Protein AF-A0A4Y2HKJ0-F1 (afdb_monomer_lite)

Foldseek 3Di:
DDDDDDDDDDDDDPPDDPPPPDDDPPPPPDPVVLVVDVVCSVVPWDWDADPVVRDIATDDPPDPDGDDQDDPVRDDDDPDWDADSVRDTDDSDD

Organism: Araneus ventricosus (NCBI:txid182803)

InterPro domains:
  IPR001969 Aspartic peptidase, active site [PS00141] (57-68)
  IPR001995 Peptidase A2A, retrovirus, catalytic [PS50175] (55-69)

pLDDT: mean 73.17, std 19.3, range [39.84, 96.88]

Radius of gyration: 28.32 Å; chains: 1; bounding box: 84×64×35 Å

Structure (mmCIF, N/CA/C/O backbone):
data_AF-A0A4Y2HKJ0-F1
#
_entry.id   AF-A0A4Y2HKJ0-F1
#
loop_
_atom_site.group_PDB
_atom_site.id
_atom_site.type_symbol
_atom_site.label_atom_id
_atom_site.label_alt_id
_atom_site.label_comp_id
_atom_site.label_asym_id
_atom_site.label_entity_id
_atom_site.label_seq_id
_atom_site.pdbx_PDB_ins_code
_atom_site.Cartn_x
_atom_site.Cartn_y
_atom_site.Cartn_z
_atom_site.occupancy
_atom_site.B_iso_or_equiv
_atom_site.auth_seq_id
_atom_site.auth_comp_id
_atom_site.auth_asym_id
_atom_site.auth_atom_id
_atom_site.pdbx_PDB_model_num
ATOM 1 N N . MET A 1 1 ? 68.147 -51.639 -17.035 1.00 39.84 1 MET A N 1
ATOM 2 C CA . MET A 1 1 ? 67.654 -51.224 -18.364 1.00 39.84 1 MET A CA 1
ATOM 3 C C . MET A 1 1 ? 66.860 -49.943 -18.198 1.00 39.84 1 MET A C 1
ATOM 5 O O . MET A 1 1 ? 66.125 -49.833 -17.227 1.00 39.84 1 MET A O 1
ATOM 9 N N . LEU A 1 2 ? 67.117 -48.968 -19.068 1.00 44.66 2 LEU A N 1
ATOM 10 C CA . LEU A 1 2 ? 66.509 -47.641 -19.071 1.00 44.66 2 LEU A CA 1
ATOM 11 C C . LEU A 1 2 ? 65.046 -47.660 -19.543 1.00 44.66 2 LEU A C 1
ATOM 13 O O . LEU A 1 2 ? 64.656 -48.519 -20.327 1.00 44.66 2 LEU A O 1
ATOM 17 N N . SER A 1 3 ? 64.360 -46.571 -19.185 1.00 41.97 3 SER A N 1
ATOM 18 C CA . SER A 1 3 ? 63.271 -45.891 -19.905 1.00 41.97 3 SER A CA 1
ATOM 19 C C . SER A 1 3 ? 61.838 -46.403 -19.750 1.00 41.97 3 SER A C 1
ATOM 21 O O . SER A 1 3 ? 61.526 -47.554 -20.038 1.00 41.97 3 SER A O 1
ATOM 23 N N . GLY A 1 4 ? 60.959 -45.466 -19.375 1.00 43.69 4 GLY A N 1
ATOM 24 C CA . GLY A 1 4 ? 59.522 -45.574 -19.593 1.00 43.69 4 GLY A CA 1
ATOM 25 C C . GLY A 1 4 ? 58.664 -44.645 -18.735 1.00 43.69 4 GLY A C 1
ATOM 26 O O . GLY A 1 4 ? 57.751 -45.133 -18.082 1.00 43.69 4 GLY A O 1
ATOM 27 N N . GLU A 1 5 ? 58.923 -43.332 -18.716 1.00 54.09 5 GLU A N 1
ATOM 28 C CA . GLU A 1 5 ? 57.871 -42.381 -18.325 1.00 54.09 5 GLU A CA 1
ATOM 29 C C . GLU A 1 5 ? 56.908 -42.194 -19.500 1.00 54.09 5 GLU A C 1
ATOM 31 O O . GLU A 1 5 ? 57.357 -41.914 -20.610 1.00 54.09 5 GLU A O 1
ATOM 36 N N . MET A 1 6 ? 55.599 -42.309 -19.256 1.00 53.41 6 MET A N 1
ATOM 37 C CA . MET A 1 6 ? 54.561 -41.817 -20.166 1.00 53.41 6 MET A CA 1
ATOM 38 C C . MET A 1 6 ? 53.404 -41.177 -19.389 1.00 53.41 6 MET A C 1
ATOM 40 O O . MET A 1 6 ? 52.467 -41.826 -18.937 1.00 53.41 6 MET A O 1
ATOM 44 N N . SER A 1 7 ? 53.559 -39.869 -19.200 1.00 42.59 7 SER A N 1
ATOM 45 C CA . SER A 1 7 ? 52.620 -38.788 -19.524 1.00 42.59 7 SER A CA 1
ATOM 46 C C . SER A 1 7 ? 51.144 -39.120 -19.838 1.00 42.59 7 SER A C 1
ATOM 48 O O . SER A 1 7 ? 50.831 -39.779 -20.821 1.00 42.59 7 SER A O 1
ATOM 50 N N . THR A 1 8 ? 50.282 -38.460 -19.052 1.00 45.31 8 THR A N 1
ATOM 51 C CA . THR A 1 8 ? 49.008 -37.774 -19.372 1.00 45.31 8 THR A CA 1
ATOM 52 C C . THR A 1 8 ? 47.848 -38.510 -20.051 1.00 45.31 8 THR A C 1
ATOM 54 O O . THR A 1 8 ? 47.929 -38.976 -21.179 1.00 45.31 8 THR A O 1
ATOM 57 N N . SER A 1 9 ? 46.670 -38.411 -19.418 1.00 50.53 9 SER A N 1
ATOM 58 C CA . SER A 1 9 ? 45.467 -37.807 -20.020 1.00 50.53 9 SER A CA 1
ATOM 59 C C . SER A 1 9 ? 44.416 -37.532 -18.937 1.00 50.53 9 SER A C 1
ATOM 61 O O . SER A 1 9 ? 43.901 -38.452 -18.307 1.00 50.53 9 SER A O 1
ATOM 63 N N . LEU A 1 10 ? 44.091 -36.256 -18.725 1.00 49.09 10 LEU A N 1
ATOM 64 C CA . LEU A 1 10 ? 42.927 -35.822 -17.954 1.00 49.09 10 LEU A CA 1
ATOM 65 C C . LEU A 1 10 ? 41.671 -36.150 -18.774 1.00 49.09 10 LEU A C 1
ATOM 67 O O . LEU A 1 10 ? 41.450 -35.540 -19.817 1.00 49.09 10 LEU A O 1
ATOM 71 N N . GLN A 1 11 ? 40.850 -37.098 -18.324 1.00 45.44 11 GLN A N 1
ATOM 72 C CA . GLN A 1 11 ? 39.514 -37.295 -18.890 1.00 45.44 11 GLN A CA 1
ATOM 73 C C . GLN A 1 11 ? 38.533 -36.394 -18.137 1.00 45.44 11 GLN A C 1
ATOM 75 O O . GLN A 1 11 ? 38.200 -36.608 -16.973 1.00 45.44 11 GLN A O 1
ATOM 80 N N . LEU A 1 12 ? 38.137 -35.324 -18.823 1.00 46.03 12 LEU A N 1
ATOM 81 C CA . LEU A 1 12 ? 37.132 -34.356 -18.414 1.00 46.03 12 LEU A CA 1
ATOM 82 C C . LEU A 1 12 ? 35.742 -34.991 -18.584 1.00 46.03 12 LEU A C 1
ATOM 84 O O . LEU A 1 12 ? 35.172 -34.964 -19.673 1.00 46.03 12 LEU A O 1
ATOM 88 N N . GLU A 1 13 ? 35.173 -35.556 -17.520 1.00 43.47 13 GLU A N 1
ATOM 89 C CA . GLU A 1 13 ? 33.774 -35.995 -17.545 1.00 43.47 13 GLU A CA 1
ATOM 90 C C . GLU A 1 13 ? 32.841 -34.774 -17.526 1.00 43.47 13 GLU A C 1
ATOM 92 O O . GLU A 1 13 ? 32.672 -34.075 -16.522 1.00 43.47 13 GLU A O 1
ATOM 97 N N . SER A 1 14 ? 32.226 -34.490 -18.675 1.00 52.31 14 SER A N 1
ATOM 98 C CA . SER A 1 14 ? 31.232 -33.429 -18.810 1.00 52.31 14 SER A CA 1
ATOM 99 C C . SER A 1 14 ? 29.906 -33.862 -18.175 1.00 52.31 14 SER A C 1
ATOM 101 O O . SER A 1 14 ? 29.053 -34.506 -18.781 1.00 52.31 14 SER A O 1
ATOM 103 N N . LYS A 1 15 ? 29.700 -33.481 -16.911 1.00 50.75 15 LYS A N 1
ATOM 104 C CA . LYS A 1 15 ? 28.418 -33.655 -16.218 1.00 50.75 15 LYS A CA 1
ATOM 105 C C . LYS A 1 15 ? 27.360 -32.759 -16.873 1.00 50.75 15 LYS A C 1
ATOM 107 O O . LYS A 1 15 ? 27.255 -31.571 -16.565 1.00 50.75 15 LYS A O 1
ATOM 112 N N . THR A 1 16 ? 26.573 -33.312 -17.795 1.00 47.00 16 THR A N 1
ATOM 113 C CA . THR A 1 16 ? 25.473 -32.595 -18.455 1.00 47.00 16 THR A CA 1
ATOM 114 C C . THR A 1 16 ? 24.353 -32.329 -17.446 1.00 47.00 16 THR A C 1
ATOM 116 O O . THR A 1 16 ? 23.456 -33.144 -17.235 1.00 47.00 16 THR A O 1
ATOM 119 N N . THR A 1 17 ? 24.393 -31.174 -16.784 1.00 48.97 17 THR A N 1
ATOM 120 C CA . THR A 1 17 ? 23.254 -30.693 -15.998 1.00 48.97 17 THR A CA 1
ATOM 121 C C . THR A 1 17 ? 22.223 -30.116 -16.961 1.00 48.97 17 THR A C 1
ATOM 123 O O . THR A 1 17 ? 22.450 -29.096 -17.610 1.00 48.97 17 THR A O 1
ATOM 126 N N . ARG A 1 18 ? 21.068 -30.783 -17.082 1.00 56.50 18 ARG A N 1
ATOM 127 C CA . ARG A 1 18 ? 19.892 -30.204 -17.739 1.00 56.50 18 ARG A CA 1
ATOM 128 C C . ARG A 1 18 ? 19.541 -28.929 -16.974 1.00 56.50 18 ARG A C 1
ATOM 130 O O . ARG A 1 18 ? 19.008 -29.003 -15.869 1.00 56.50 18 ARG A O 1
ATOM 137 N N . LYS A 1 19 ? 19.867 -27.756 -17.523 1.00 58.75 19 LYS A N 1
ATOM 138 C CA . LYS A 1 19 ? 19.404 -26.485 -16.964 1.00 58.75 19 LYS A CA 1
ATOM 139 C C . LYS A 1 19 ? 17.904 -26.389 -17.212 1.00 58.75 19 LYS A C 1
ATOM 141 O O . LYS A 1 19 ? 17.468 -25.894 -18.244 1.00 58.75 19 LYS A O 1
ATOM 146 N N . SER A 1 20 ? 17.108 -26.872 -16.261 1.00 63.25 20 SER A N 1
ATOM 147 C CA . SER A 1 20 ? 15.721 -26.443 -16.131 1.00 63.25 20 SER A CA 1
ATOM 148 C C . SER A 1 20 ? 15.742 -24.920 -16.013 1.00 63.25 20 SER A C 1
ATOM 150 O O . SER A 1 20 ? 16.275 -24.389 -15.035 1.00 63.25 20 SER A O 1
ATOM 152 N N . GLY A 1 21 ? 15.236 -24.229 -17.032 1.00 62.22 21 GLY A N 1
ATOM 153 C CA . GLY A 1 21 ? 15.124 -22.776 -17.075 1.00 62.22 21 GLY A CA 1
ATOM 154 C C . GLY A 1 21 ? 14.099 -22.278 -16.064 1.00 62.22 21 GLY A C 1
ATOM 155 O O . GLY A 1 21 ? 13.021 -21.835 -16.436 1.00 62.22 21 GLY A O 1
ATOM 156 N N . LYS A 1 22 ? 14.416 -22.359 -14.772 1.00 66.62 22 LYS A N 1
ATOM 157 C CA . LYS A 1 22 ? 13.781 -21.490 -13.787 1.00 66.62 22 LYS A CA 1
ATOM 158 C C . LYS A 1 22 ? 14.407 -20.111 -13.970 1.00 66.62 22 LYS A C 1
ATOM 160 O O . LYS A 1 22 ? 15.637 -20.003 -13.995 1.00 66.62 22 LYS A O 1
ATOM 165 N N . LEU A 1 23 ? 13.575 -19.080 -14.144 1.00 60.06 23 LEU A N 1
ATOM 166 C CA . LEU A 1 23 ? 14.040 -17.694 -14.114 1.00 60.06 23 LEU A CA 1
ATOM 167 C C . LEU A 1 23 ? 14.887 -17.509 -12.852 1.00 60.06 23 LEU A C 1
ATOM 169 O O . LEU A 1 23 ? 14.503 -17.966 -11.772 1.00 60.06 23 LEU A O 1
ATOM 173 N N . LYS A 1 24 ? 16.058 -16.876 -13.002 1.00 59.16 24 LYS A N 1
ATOM 174 C CA . LYS A 1 24 ? 16.864 -16.468 -11.850 1.00 59.16 24 LYS A CA 1
ATOM 175 C C . LYS A 1 24 ? 15.945 -15.694 -10.913 1.00 59.16 24 LYS A C 1
ATOM 177 O O . LYS A 1 24 ? 15.236 -14.805 -11.377 1.00 59.16 24 LYS A O 1
ATOM 182 N N . SER A 1 25 ? 15.948 -16.077 -9.637 1.00 57.25 25 SER A N 1
ATOM 183 C CA . SER A 1 25 ? 15.214 -15.375 -8.589 1.00 57.25 25 SER A CA 1
ATOM 184 C C . SER A 1 25 ? 15.503 -13.885 -8.723 1.00 57.25 25 SER A C 1
ATOM 186 O O . SER A 1 25 ? 16.633 -13.450 -8.497 1.00 57.25 25 SER A O 1
ATOM 188 N N . ALA A 1 26 ? 14.508 -13.118 -9.165 1.00 56.81 26 ALA A N 1
ATOM 189 C CA . ALA A 1 26 ? 14.593 -11.672 -9.246 1.00 56.81 26 ALA A CA 1
ATOM 190 C C . ALA A 1 26 ? 14.392 -11.102 -7.838 1.00 56.81 26 ALA A C 1
ATOM 192 O O . ALA A 1 26 ? 13.478 -10.330 -7.582 1.00 56.81 26 ALA A O 1
ATOM 193 N N . VAL A 1 27 ? 15.260 -11.499 -6.907 1.00 53.41 27 VAL A N 1
ATOM 194 C CA . VAL A 1 27 ? 15.484 -10.748 -5.677 1.00 53.41 27 VAL A CA 1
ATOM 195 C C . VAL A 1 27 ? 16.539 -9.703 -6.013 1.00 53.41 27 VAL A C 1
ATOM 197 O O . VAL A 1 27 ? 17.731 -9.827 -5.755 1.00 53.41 27 VAL A O 1
ATOM 200 N N . SER A 1 28 ? 16.068 -8.667 -6.693 1.00 49.12 28 SER A N 1
ATOM 201 C CA . SER A 1 28 ? 16.565 -7.310 -6.516 1.00 49.12 28 SER A CA 1
ATOM 202 C C . SER A 1 28 ? 15.352 -6.526 -6.053 1.00 49.12 28 SER A C 1
ATOM 204 O O . SER A 1 28 ? 14.651 -5.868 -6.815 1.00 49.12 28 SER A O 1
ATOM 206 N N . SER A 1 29 ? 15.033 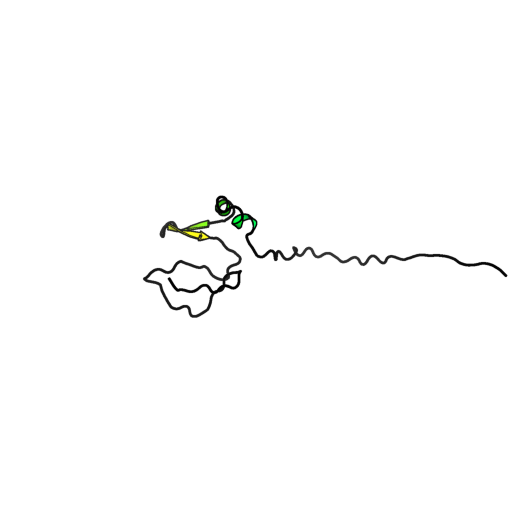-6.759 -4.786 1.00 57.12 29 SER A N 1
ATOM 207 C CA . SER A 1 29 ? 14.005 -6.094 -4.009 1.00 57.12 29 SER A CA 1
ATOM 208 C C . SER A 1 29 ? 14.357 -4.617 -3.869 1.00 57.12 29 SER A C 1
ATOM 210 O O . SER A 1 29 ? 14.966 -4.220 -2.884 1.00 57.12 29 SER A O 1
ATOM 212 N N . ALA A 1 30 ? 14.052 -3.825 -4.891 1.00 48.19 30 ALA A N 1
ATOM 213 C CA . ALA A 1 30 ? 13.619 -2.440 -4.780 1.00 48.19 30 ALA A CA 1
ATOM 214 C C . ALA A 1 30 ? 13.533 -1.815 -6.173 1.00 48.19 30 ALA A C 1
ATOM 216 O O . ALA A 1 30 ? 14.310 -2.077 -7.087 1.00 48.19 30 ALA A O 1
ATOM 217 N N . THR A 1 31 ? 12.545 -0.947 -6.293 1.00 54.25 31 THR A N 1
ATOM 218 C CA . THR A 1 31 ? 12.160 -0.106 -7.419 1.00 54.25 31 THR A CA 1
ATOM 219 C C . THR A 1 31 ? 13.226 0.936 -7.804 1.00 54.25 31 THR A C 1
ATOM 221 O O . THR A 1 31 ? 12.899 2.118 -7.939 1.00 54.25 31 THR A O 1
ATOM 224 N N . ASN A 1 32 ? 14.497 0.557 -7.943 1.00 52.12 32 ASN A N 1
ATOM 225 C CA . ASN A 1 32 ? 15.598 1.520 -8.064 1.00 52.12 32 ASN A CA 1
ATOM 226 C C . ASN A 1 32 ? 15.478 2.370 -9.336 1.00 52.12 32 ASN A C 1
ATOM 228 O O . ASN A 1 32 ? 15.616 3.587 -9.271 1.00 52.12 32 ASN A O 1
ATOM 232 N N . SER A 1 33 ? 15.058 1.787 -10.463 1.00 53.12 33 SER A N 1
ATOM 233 C CA . SER A 1 33 ? 14.938 2.536 -11.725 1.00 53.12 33 SER A CA 1
ATOM 234 C C . SER A 1 33 ? 13.902 3.665 -11.674 1.00 53.12 33 SER A C 1
ATOM 236 O O . SER A 1 33 ? 14.044 4.671 -12.360 1.00 53.12 33 SER A O 1
ATOM 238 N N . ALA A 1 34 ? 12.853 3.523 -10.858 1.00 52.59 34 ALA A N 1
ATOM 239 C CA . ALA A 1 34 ? 11.816 4.541 -10.728 1.00 52.59 34 ALA A CA 1
ATOM 240 C C . ALA A 1 34 ? 12.105 5.518 -9.576 1.00 52.59 34 ALA A C 1
ATOM 242 O O . ALA A 1 34 ? 11.670 6.664 -9.630 1.00 52.59 34 ALA A O 1
ATOM 243 N N . ALA A 1 35 ? 12.807 5.089 -8.525 1.00 54.59 35 ALA A N 1
ATOM 244 C CA . ALA A 1 35 ? 13.135 5.945 -7.385 1.00 54.59 35 ALA A CA 1
ATOM 245 C C . ALA A 1 35 ? 14.224 6.984 -7.714 1.00 54.59 35 ALA A C 1
ATOM 247 O O . ALA A 1 35 ? 14.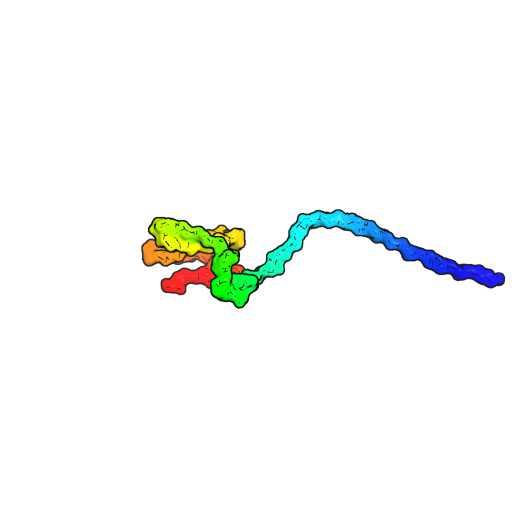175 8.094 -7.190 1.00 54.59 35 ALA A O 1
ATOM 248 N N . GLU A 1 36 ? 15.155 6.659 -8.617 1.00 58.78 36 GLU A N 1
ATOM 249 C CA . GLU A 1 36 ? 16.295 7.528 -8.953 1.00 58.78 36 GLU A CA 1
ATOM 250 C C . GLU A 1 36 ? 15.932 8.726 -9.849 1.00 58.78 36 GLU A C 1
ATOM 252 O O . GLU A 1 36 ? 16.639 9.732 -9.854 1.00 58.78 36 GLU A O 1
ATOM 257 N N . ASN A 1 37 ? 14.793 8.688 -10.552 1.00 60.78 37 ASN A N 1
ATOM 258 C CA . ASN A 1 37 ? 14.288 9.827 -11.322 1.00 60.78 37 ASN A CA 1
ATOM 259 C C . ASN A 1 37 ? 12.848 10.170 -10.912 1.00 60.78 37 ASN A C 1
ATOM 261 O O . ASN A 1 37 ? 11.874 9.791 -11.564 1.00 60.78 37 ASN A O 1
ATOM 265 N N . VAL A 1 38 ? 12.705 10.904 -9.801 1.00 59.56 38 VAL A N 1
ATOM 266 C CA . VAL A 1 38 ? 11.412 11.243 -9.166 1.00 59.56 38 VAL A CA 1
ATOM 267 C C . VAL A 1 38 ? 10.397 11.849 -10.151 1.00 59.56 38 VAL A C 1
ATOM 269 O O . VAL A 1 38 ? 9.196 11.598 -10.033 1.00 59.56 38 VAL A O 1
ATOM 272 N N . LYS A 1 39 ? 10.862 12.611 -11.153 1.00 63.91 39 LYS A N 1
ATOM 273 C CA . LYS A 1 39 ? 9.996 13.228 -12.174 1.00 63.91 39 LYS A CA 1
ATOM 27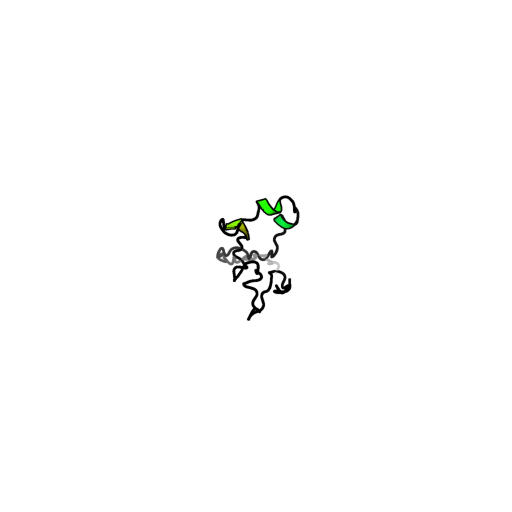4 C C . LYS A 1 39 ? 9.432 12.220 -13.178 1.00 63.91 39 LYS A C 1
ATOM 276 O O . LYS A 1 39 ? 8.320 12.420 -13.663 1.00 63.91 39 LYS A O 1
ATOM 281 N N . GLU A 1 40 ? 10.150 11.138 -13.465 1.00 67.19 40 GLU A N 1
ATOM 282 C CA . GLU A 1 40 ? 9.765 10.147 -14.474 1.00 67.19 40 GLU A CA 1
ATOM 283 C C . GLU A 1 40 ? 9.232 8.835 -13.883 1.00 67.19 40 GLU A C 1
ATOM 285 O O . GLU A 1 40 ? 8.536 8.088 -14.566 1.00 67.19 40 GLU A O 1
ATOM 290 N N . CYS A 1 41 ? 9.431 8.617 -12.581 1.00 64.62 41 CYS A N 1
ATOM 291 C CA . CYS A 1 41 ? 8.930 7.492 -11.788 1.00 64.62 41 CYS A CA 1
ATOM 292 C C . CYS A 1 41 ? 7.478 7.087 -12.103 1.00 64.62 41 CYS A C 1
ATOM 294 O O . CYS A 1 41 ? 7.138 5.905 -12.157 1.00 64.62 41 CYS A O 1
ATOM 296 N N . ARG A 1 42 ? 6.606 8.079 -12.336 1.00 69.44 42 ARG A N 1
ATOM 297 C CA . ARG A 1 42 ? 5.185 7.860 -12.643 1.00 69.44 42 ARG A CA 1
ATOM 298 C C . ARG A 1 42 ? 4.942 7.221 -14.011 1.00 69.44 42 ARG A C 1
ATOM 300 O O . ARG A 1 42 ? 3.913 6.578 -14.163 1.00 69.44 42 ARG A O 1
ATOM 307 N N . LYS A 1 43 ? 5.849 7.378 -14.982 1.00 79.12 43 LYS A N 1
ATOM 308 C CA . LYS A 1 43 ? 5.725 6.769 -16.319 1.00 79.12 43 LYS A CA 1
ATOM 309 C C . LYS A 1 43 ? 5.941 5.257 -16.290 1.00 79.12 43 LYS A C 1
ATOM 311 O O . LYS A 1 43 ? 5.428 4.555 -17.150 1.00 79.12 43 LYS A O 1
ATOM 316 N N . PHE A 1 44 ? 6.666 4.763 -15.289 1.00 84.69 44 PHE A N 1
ATOM 317 C CA . PHE A 1 44 ? 6.989 3.342 -15.138 1.00 84.69 44 PHE A CA 1
ATOM 318 C C . PHE A 1 44 ? 6.036 2.600 -14.197 1.00 84.69 44 PHE A C 1
ATOM 320 O O . PHE A 1 44 ? 6.249 1.428 -13.904 1.00 84.69 44 PHE A O 1
ATOM 327 N N . ARG A 1 45 ? 5.004 3.278 -13.682 1.00 87.94 45 ARG A N 1
ATOM 328 C CA . ARG A 1 45 ? 4.047 2.709 -12.732 1.00 87.94 45 ARG A CA 1
ATOM 329 C C . ARG A 1 45 ? 2.657 2.695 -13.338 1.00 87.94 45 ARG A C 1
ATOM 331 O O . ARG A 1 45 ? 2.184 3.703 -13.858 1.00 87.94 45 ARG A O 1
ATOM 338 N N . LEU A 1 46 ? 1.993 1.552 -13.226 1.00 93.00 46 LEU A N 1
ATOM 339 C CA . LEU A 1 46 ? 0.614 1.402 -13.654 1.00 93.00 46 LEU A CA 1
ATOM 340 C C . LEU A 1 46 ? -0.327 1.860 -12.538 1.00 93.00 46 LEU A C 1
ATOM 342 O O . LEU A 1 46 ? -0.244 1.380 -11.408 1.00 93.00 46 LEU A O 1
ATOM 346 N N . PHE A 1 47 ? -1.241 2.767 -12.872 1.00 94.00 47 PHE A N 1
ATOM 347 C CA . PHE A 1 47 ? -2.282 3.231 -11.961 1.00 94.00 47 PHE A CA 1
ATOM 348 C C . PHE A 1 47 ? -3.663 2.948 -12.535 1.00 94.00 47 PHE A C 1
ATOM 350 O O . PHE A 1 47 ? -3.908 3.175 -13.720 1.00 94.00 47 PHE A O 1
ATOM 357 N N . VAL A 1 48 ? -4.588 2.548 -11.668 1.00 95.69 48 VAL A N 1
ATOM 358 C CA . VAL A 1 48 ? -6.019 2.479 -11.977 1.00 95.69 48 VAL A CA 1
ATOM 359 C C . VAL A 1 48 ? -6.729 3.597 -11.225 1.00 95.69 48 VAL A C 1
ATOM 361 O O . VAL A 1 48 ? -6.480 3.825 -10.042 1.00 95.69 48 VAL A O 1
ATOM 364 N N . ARG A 1 49 ? -7.606 4.328 -11.919 1.00 96.62 49 ARG A N 1
ATOM 365 C CA . ARG A 1 49 ? -8.430 5.387 -11.329 1.00 96.62 49 ARG A CA 1
ATOM 366 C C . ARG A 1 49 ? -9.859 4.889 -11.178 1.00 96.62 49 ARG A C 1
ATOM 368 O O . ARG A 1 49 ? -10.500 4.587 -12.182 1.00 96.62 49 ARG A O 1
ATOM 375 N N . ASP A 1 50 ? -10.375 4.877 -9.953 1.00 95.88 50 ASP A N 1
ATOM 376 C CA . ASP A 1 50 ? -11.817 4.757 -9.749 1.00 95.88 50 ASP A CA 1
ATOM 377 C C . ASP A 1 50 ? -12.471 6.093 -10.118 1.00 95.88 50 ASP A C 1
ATOM 379 O O . ASP A 1 50 ? -12.168 7.140 -9.544 1.00 95.88 50 ASP A O 1
ATOM 383 N N . ARG A 1 51 ? -13.371 6.073 -11.102 1.00 96.69 51 ARG A N 1
ATOM 384 C CA . ARG A 1 51 ? -14.031 7.282 -11.601 1.00 96.69 51 ARG A CA 1
ATOM 385 C C . ARG A 1 51 ? -15.011 7.875 -10.590 1.00 96.69 51 ARG A C 1
ATOM 387 O O . ARG A 1 51 ? -15.192 9.088 -10.603 1.00 96.69 51 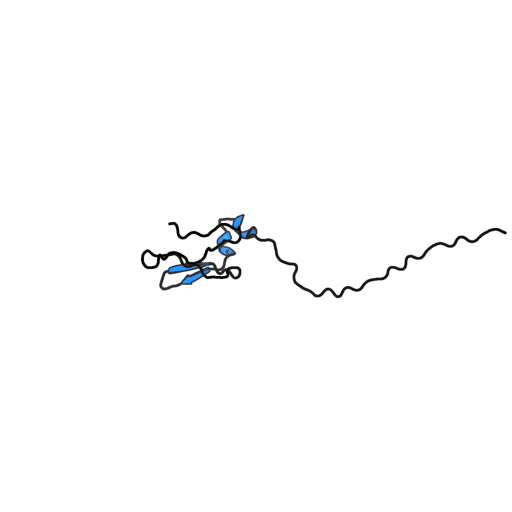ARG A O 1
ATOM 394 N N . ARG A 1 52 ? -15.624 7.054 -9.729 1.0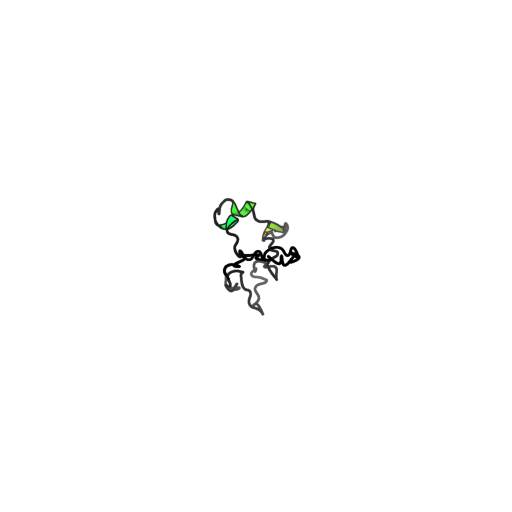0 96.88 52 ARG A N 1
ATOM 395 C CA . ARG A 1 52 ? -16.633 7.523 -8.768 1.00 96.88 52 ARG A CA 1
ATOM 396 C C . ARG A 1 52 ? -15.992 8.249 -7.589 1.00 96.88 52 ARG A C 1
ATOM 398 O O . ARG A 1 52 ? -16.405 9.356 -7.272 1.00 96.88 52 ARG A O 1
ATOM 405 N N . SER A 1 53 ? -14.984 7.644 -6.959 1.00 92.94 53 SER A N 1
ATOM 406 C CA . SER A 1 53 ? -14.264 8.262 -5.833 1.00 92.94 53 SER A CA 1
ATOM 407 C C . SER A 1 53 ? -13.131 9.196 -6.262 1.00 92.94 53 SER A C 1
ATOM 409 O O . SER A 1 53 ? -12.598 9.935 -5.440 1.00 92.94 53 SER A O 1
ATOM 411 N N . ASN A 1 54 ? -12.736 9.152 -7.538 1.00 94.38 54 ASN A N 1
ATOM 412 C CA . ASN A 1 54 ? -11.560 9.834 -8.075 1.00 94.38 54 ASN A CA 1
ATOM 413 C C . ASN A 1 54 ? -10.219 9.381 -7.453 1.00 94.38 54 ASN A C 1
ATOM 415 O O . ASN A 1 54 ? -9.181 10.006 -7.688 1.00 94.38 54 ASN A O 1
ATOM 419 N N . LEU A 1 55 ? -10.217 8.290 -6.681 1.00 94.56 55 LEU A N 1
ATOM 420 C CA . LEU A 1 55 ? -9.005 7.716 -6.110 1.00 94.56 55 LEU A CA 1
ATOM 421 C C . LEU A 1 55 ? -8.159 7.048 -7.197 1.00 94.56 55 LEU A C 1
ATOM 423 O O . LEU A 1 55 ? -8.673 6.493 -8.171 1.00 94.56 55 LEU A O 1
ATOM 427 N N . ARG A 1 56 ? -6.837 7.114 -7.022 1.00 94.94 56 ARG A N 1
ATOM 428 C CA . ARG A 1 56 ? -5.859 6.443 -7.881 1.00 94.94 56 ARG A CA 1
ATOM 429 C C . ARG A 1 56 ? -5.111 5.402 -7.071 1.00 94.94 56 ARG A C 1
ATOM 431 O O . ARG A 1 56 ? -4.491 5.744 -6.068 1.00 94.94 56 ARG A O 1
ATOM 438 N N . PHE A 1 57 ? -5.138 4.171 -7.554 1.00 95.19 57 PHE A N 1
ATOM 439 C CA . PHE A 1 57 ? -4.501 3.021 -6.934 1.00 95.19 57 PHE A CA 1
ATOM 440 C C . PHE A 1 57 ? -3.306 2.594 -7.778 1.00 95.19 57 PHE A C 1
ATOM 442 O O . PHE A 1 57 ? -3.390 2.572 -9.007 1.00 95.19 57 PHE A O 1
ATOM 449 N N . LEU A 1 58 ? -2.189 2.293 -7.120 1.00 95.00 58 LEU A N 1
ATOM 450 C CA . LEU A 1 58 ? -1.040 1.658 -7.757 1.00 95.00 58 LEU A CA 1
ATOM 451 C C . LEU A 1 58 ? -1.367 0.176 -7.961 1.00 95.00 58 LEU A C 1
ATOM 453 O O . LEU A 1 58 ? -1.840 -0.470 -7.030 1.00 95.00 58 LEU A O 1
ATOM 457 N N . VAL A 1 59 ? -1.122 -0.355 -9.157 1.00 94.88 59 VAL A N 1
ATOM 458 C CA . VAL A 1 59 ? -1.219 -1.801 -9.388 1.00 94.88 59 VAL A CA 1
ATOM 459 C C . VAL A 1 59 ? 0.064 -2.448 -8.878 1.00 94.88 59 VAL A C 1
ATOM 461 O O . VAL A 1 59 ? 1.137 -2.187 -9.419 1.00 94.88 59 VAL A O 1
ATOM 464 N N . ASP A 1 60 ? -0.058 -3.270 -7.838 1.00 93.00 60 ASP A N 1
ATOM 465 C CA . ASP A 1 60 ? 1.053 -3.973 -7.200 1.00 93.00 60 ASP A CA 1
ATOM 466 C C . ASP A 1 60 ? 0.707 -5.458 -7.052 1.00 93.00 60 ASP A C 1
ATOM 468 O O . ASP A 1 60 ? -0.150 -5.830 -6.255 1.00 93.00 60 ASP A O 1
ATOM 472 N N . SER A 1 61 ? 1.348 -6.311 -7.854 1.00 93.44 61 SER A N 1
ATOM 473 C CA . SER A 1 61 ? 1.156 -7.764 -7.788 1.00 93.44 61 SER A CA 1
ATOM 474 C C . SER A 1 61 ? 1.941 -8.424 -6.651 1.00 93.44 61 SER A C 1
ATOM 476 O O . SER A 1 61 ? 1.812 -9.628 -6.463 1.00 93.44 61 SER A O 1
ATOM 478 N N . GLY A 1 62 ? 2.803 -7.675 -5.954 1.00 93.19 62 GLY A N 1
ATOM 479 C CA . GLY A 1 62 ? 3.566 -8.159 -4.804 1.00 93.19 62 GLY A CA 1
ATOM 480 C C . GLY A 1 62 ? 2.841 -7.992 -3.469 1.00 93.19 62 GLY A C 1
ATOM 481 O O . GLY A 1 62 ? 3.375 -8.419 -2.451 1.00 93.19 62 GLY A O 1
ATOM 482 N N . ALA A 1 63 ? 1.661 -7.368 -3.457 1.00 94.06 63 ALA A N 1
ATOM 483 C CA . ALA A 1 63 ? 0.872 -7.161 -2.250 1.00 94.06 63 ALA A CA 1
ATOM 484 C C . ALA A 1 63 ? -0.141 -8.298 -2.036 1.00 94.06 63 ALA A C 1
ATOM 486 O O . ALA A 1 63 ? -0.896 -8.640 -2.947 1.00 94.06 63 ALA A O 1
ATOM 487 N N . ASP A 1 64 ? -0.215 -8.819 -0.809 1.00 94.50 64 ASP A N 1
ATOM 488 C CA . ASP A 1 64 ? -1.211 -9.832 -0.422 1.00 94.50 64 ASP A CA 1
ATOM 489 C C . ASP A 1 64 ? -2.635 -9.256 -0.339 1.00 94.50 64 ASP A C 1
ATOM 491 O O . ASP A 1 64 ? -3.625 -9.964 -0.530 1.00 94.50 64 ASP A O 1
ATOM 495 N N . VAL A 1 65 ? -2.752 -7.957 -0.048 1.00 92.75 65 VAL A N 1
ATOM 496 C CA . VAL A 1 65 ? -4.025 -7.252 0.144 1.00 92.75 65 VAL A CA 1
ATOM 497 C C . VAL A 1 65 ? -4.033 -5.905 -0.574 1.00 92.75 65 VAL A C 1
ATOM 499 O O . VAL A 1 65 ? -3.007 -5.246 -0.731 1.00 92.75 65 VAL A O 1
ATOM 502 N N . SER A 1 66 ? -5.222 -5.456 -0.982 1.00 92.69 66 SER A N 1
ATOM 503 C CA . SER A 1 66 ? -5.417 -4.101 -1.509 1.00 92.69 66 SER A CA 1
ATOM 504 C C . SER A 1 66 ? -5.569 -3.091 -0.371 1.00 92.69 66 SER A C 1
ATOM 506 O O . SER A 1 66 ? -6.391 -3.285 0.521 1.00 92.69 66 SER A O 1
ATOM 508 N N . ILE A 1 67 ? -4.832 -1.980 -0.435 1.00 90.81 67 ILE A N 1
ATOM 509 C CA . ILE A 1 67 ? -4.919 -0.892 0.548 1.00 90.81 67 ILE A CA 1
ATOM 510 C C . ILE A 1 67 ? -5.774 0.246 -0.006 1.00 90.81 67 ILE A C 1
ATOM 512 O O . ILE A 1 67 ? -5.504 0.786 -1.081 1.00 90.81 67 ILE A O 1
ATOM 516 N N . ILE A 1 68 ? -6.797 0.636 0.753 1.00 90.75 68 ILE A N 1
ATOM 517 C CA . ILE A 1 68 ? -7.682 1.757 0.433 1.00 90.75 68 ILE A CA 1
ATOM 518 C C . ILE A 1 68 ? -7.503 2.821 1.521 1.00 90.75 68 ILE A C 1
ATOM 520 O O . ILE A 1 68 ? -7.565 2.475 2.699 1.00 90.75 68 ILE A O 1
ATOM 524 N N . PRO A 1 69 ? -7.293 4.104 1.169 1.00 89.31 69 PRO A N 1
ATOM 525 C CA . PRO A 1 69 ? -7.186 5.165 2.163 1.00 89.31 69 PRO A CA 1
ATOM 526 C C . PRO A 1 69 ? -8.401 5.199 3.094 1.00 89.31 69 PRO A C 1
ATOM 528 O O . PRO A 1 69 ? -9.544 5.236 2.628 1.00 89.31 69 PRO A O 1
ATOM 531 N N . ALA A 1 70 ? -8.150 5.217 4.403 1.00 87.94 70 ALA A N 1
ATOM 532 C CA . ALA A 1 70 ? -9.208 5.330 5.393 1.00 87.94 70 ALA A CA 1
ATOM 533 C C . ALA A 1 70 ? -9.946 6.671 5.252 1.00 87.94 70 ALA A C 1
ATOM 535 O O . ALA A 1 70 ? -9.342 7.725 5.041 1.00 87.94 70 ALA A O 1
ATOM 536 N N . THR A 1 71 ? -11.266 6.627 5.401 1.00 86.62 71 THR A N 1
ATOM 537 C CA . THR A 1 71 ? -12.110 7.813 5.574 1.00 86.62 71 THR A CA 1
ATOM 538 C C . THR A 1 71 ? -12.564 7.885 7.027 1.00 86.62 71 THR A C 1
ATOM 540 O O . THR A 1 71 ? -12.574 6.873 7.728 1.00 86.62 71 THR A O 1
ATOM 543 N N . S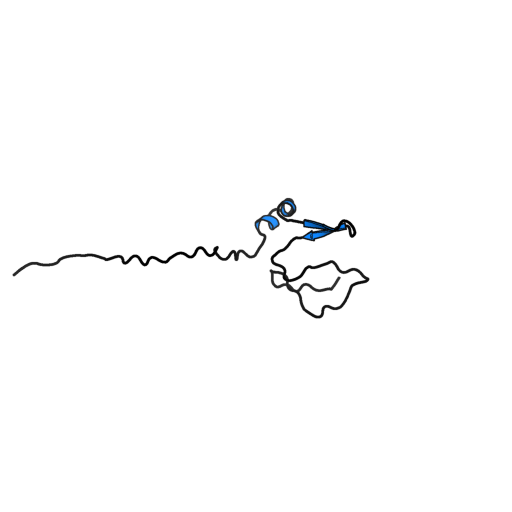ER A 1 72 ? -13.016 9.055 7.481 1.00 86.06 72 SER A N 1
ATOM 544 C CA . SER A 1 72 ? -13.559 9.225 8.838 1.00 86.06 72 SER A CA 1
ATOM 545 C C . SER A 1 72 ? -14.706 8.255 9.156 1.00 86.06 72 SER A C 1
ATOM 547 O O . SER A 1 72 ? -14.913 7.917 10.313 1.00 86.06 72 SER A O 1
ATOM 549 N N . GLN A 1 73 ? -15.433 7.788 8.135 1.00 84.88 73 GLN A N 1
ATOM 550 C CA . GLN A 1 73 ? -16.548 6.846 8.280 1.00 84.88 73 GLN A CA 1
ATOM 551 C C . GLN A 1 73 ? -16.098 5.386 8.434 1.00 84.88 73 GLN A C 1
ATOM 553 O O . GLN A 1 73 ? -16.821 4.586 9.018 1.00 84.88 73 GLN A O 1
ATOM 558 N N . ASN A 1 74 ? -14.915 5.036 7.920 1.00 83.88 74 ASN A N 1
ATOM 559 C CA . ASN A 1 74 ? -14.457 3.649 7.805 1.00 83.88 74 ASN A CA 1
ATOM 560 C C . ASN A 1 74 ? -13.184 3.365 8.613 1.00 83.88 74 ASN A C 1
ATOM 562 O O . ASN A 1 74 ? -12.600 2.293 8.467 1.00 83.88 74 ASN A O 1
ATOM 566 N N . LYS A 1 75 ? -12.748 4.304 9.462 1.00 84.25 75 LYS A N 1
ATOM 567 C CA . LYS A 1 75 ? -11.604 4.105 10.354 1.00 84.25 75 LYS A CA 1
ATOM 568 C C . LYS A 1 75 ? -11.986 3.068 11.413 1.00 84.25 75 LYS A C 1
ATOM 570 O O . LYS A 1 75 ? -12.810 3.329 12.286 1.00 84.25 75 LYS A O 1
ATOM 575 N N . LYS A 1 76 ? -11.411 1.875 11.304 1.00 82.31 76 LYS A N 1
ATOM 576 C CA . LYS A 1 76 ? -11.551 0.776 12.263 1.00 82.31 76 LYS A CA 1
ATOM 577 C C . LYS A 1 76 ? -10.161 0.356 12.704 1.00 82.31 76 LYS A C 1
ATOM 579 O O . LYS A 1 76 ? -9.215 0.504 11.942 1.00 82.31 76 LYS A O 1
ATOM 584 N N . LYS A 1 77 ? -10.049 -0.163 13.924 1.00 83.19 77 LYS A N 1
ATOM 585 C CA . LYS A 1 77 ? -8.798 -0.758 14.389 1.00 83.19 77 LYS A CA 1
ATOM 586 C C . LYS A 1 77 ? -8.541 -2.039 13.592 1.00 83.19 77 LYS A C 1
ATOM 588 O O . LYS A 1 77 ? -9.426 -2.893 13.549 1.00 83.19 77 LYS A O 1
ATOM 593 N N . ALA A 1 78 ? -7.368 -2.158 12.978 1.00 83.00 78 ALA A N 1
ATOM 594 C CA . ALA A 1 78 ? -6.972 -3.381 12.296 1.00 83.00 78 ALA A CA 1
ATOM 595 C C . ALA A 1 78 ? -6.833 -4.557 13.283 1.00 83.00 78 ALA A C 1
ATOM 597 O O . ALA A 1 78 ? -6.331 -4.402 14.399 1.00 83.00 78 ALA A O 1
ATOM 598 N N . GLU A 1 79 ? -7.282 -5.740 12.860 1.00 89.06 79 GLU A N 1
ATOM 599 C CA . GLU A 1 79 ? -7.141 -7.001 13.609 1.00 89.06 79 GLU A CA 1
ATOM 600 C C . GLU A 1 79 ? -5.794 -7.694 13.340 1.00 89.06 79 GLU A C 1
ATOM 602 O O . GLU A 1 79 ? -5.446 -8.675 13.992 1.00 89.06 79 GLU A O 1
ATOM 607 N N . TYR A 1 80 ? -5.028 -7.178 12.380 1.00 89.75 80 TYR A N 1
ATOM 608 C CA . TYR A 1 80 ? -3.750 -7.710 11.925 1.00 89.75 80 TYR A CA 1
ATOM 609 C C . TYR A 1 80 ? -2.789 -6.568 11.585 1.00 89.75 80 TYR A C 1
ATOM 611 O O . TYR A 1 80 ? -3.213 -5.459 11.261 1.00 89.75 80 TYR A O 1
ATOM 619 N N . LEU A 1 81 ? -1.489 -6.856 11.651 1.00 91.94 81 LEU A N 1
ATOM 620 C CA . LEU A 1 81 ? -0.433 -5.922 11.269 1.00 91.94 81 LEU A CA 1
ATOM 621 C C . LEU A 1 81 ? -0.114 -6.076 9.784 1.00 91.94 81 LEU A C 1
ATOM 623 O O . LEU A 1 81 ? -0.098 -7.186 9.250 1.00 91.94 81 LEU A O 1
ATOM 627 N N . LEU A 1 82 ? 0.159 -4.956 9.125 1.00 92.06 82 LEU A N 1
ATOM 628 C CA . LEU A 1 82 ? 0.586 -4.919 7.733 1.00 92.06 82 LEU A CA 1
ATOM 629 C C . LEU A 1 82 ? 2.025 -4.423 7.665 1.00 92.06 82 LEU A C 1
ATOM 631 O O . LEU A 1 82 ? 2.395 -3.487 8.369 1.00 92.06 82 LEU A O 1
ATOM 635 N N . TYR A 1 83 ? 2.820 -5.024 6.786 1.00 93.56 83 TYR A N 1
ATOM 636 C CA . TYR A 1 83 ? 4.218 -4.657 6.594 1.00 93.56 83 TYR A CA 1
ATOM 637 C C . TYR A 1 83 ? 4.474 -4.305 5.135 1.00 93.56 83 TYR A C 1
ATOM 639 O O . TYR A 1 83 ? 4.039 -5.002 4.219 1.00 93.56 83 TYR A O 1
ATOM 647 N N . ALA A 1 84 ? 5.201 -3.216 4.918 1.00 91.50 84 ALA A N 1
ATOM 648 C CA . ALA A 1 84 ? 5.728 -2.878 3.609 1.00 91.50 84 ALA A CA 1
ATOM 649 C C . ALA A 1 84 ? 6.914 -3.789 3.248 1.00 91.50 84 ALA A C 1
ATOM 651 O O . ALA A 1 84 ? 7.532 -4.419 4.106 1.00 91.50 84 ALA A O 1
ATOM 652 N N . ALA A 1 85 ? 7.297 -3.803 1.969 1.00 88.12 85 ALA A N 1
ATOM 653 C CA . ALA A 1 85 ? 8.407 -4.625 1.473 1.00 88.12 85 ALA A CA 1
ATOM 654 C C . ALA A 1 85 ? 9.769 -4.319 2.136 1.00 88.12 85 ALA A C 1
ATOM 656 O O . ALA A 1 85 ? 10.673 -5.147 2.102 1.00 88.12 85 ALA A O 1
ATOM 657 N N . ASN A 1 86 ? 9.927 -3.139 2.742 1.00 90.81 86 ASN A N 1
ATOM 658 C CA . ASN A 1 86 ? 11.114 -2.763 3.515 1.00 90.81 86 ASN A CA 1
ATOM 659 C C . ASN A 1 86 ? 11.032 -3.179 5.001 1.00 90.81 86 ASN A C 1
ATOM 661 O O . ASN A 1 86 ? 11.865 -2.748 5.795 1.00 90.81 86 ASN A O 1
ATOM 665 N N . GLY A 1 87 ? 10.015 -3.952 5.392 1.00 92.00 87 GLY A N 1
ATOM 666 C CA . GLY A 1 87 ? 9.788 -4.419 6.761 1.00 92.00 87 GLY A CA 1
ATOM 667 C C . GLY A 1 87 ? 9.184 -3.382 7.708 1.00 92.00 87 GLY A C 1
ATOM 668 O O . GLY A 1 87 ? 9.016 -3.674 8.887 1.00 92.00 87 GLY A O 1
ATOM 669 N N . THR A 1 88 ? 8.853 -2.176 7.234 1.00 93.56 88 THR A N 1
ATOM 670 C CA . THR A 1 88 ? 8.197 -1.162 8.075 1.00 93.56 88 THR A CA 1
ATOM 671 C C . THR A 1 88 ? 6.718 -1.496 8.255 1.00 93.56 88 THR A C 1
ATOM 673 O O . THR A 1 88 ? 6.041 -1.836 7.284 1.00 93.56 88 THR A O 1
ATOM 676 N N . GLU A 1 89 ? 6.218 -1.378 9.483 1.00 93.38 89 GLU A N 1
ATOM 677 C CA . GLU A 1 89 ? 4.793 -1.519 9.784 1.00 93.38 89 GLU A CA 1
ATOM 678 C C . GLU A 1 89 ? 3.987 -0.373 9.153 1.00 93.38 89 GLU A C 1
ATOM 680 O O . GLU A 1 89 ? 4.373 0.796 9.216 1.00 93.38 89 GLU A O 1
ATOM 685 N N . ILE A 1 90 ? 2.861 -0.711 8.532 1.00 89.06 90 ILE A N 1
ATOM 686 C CA . ILE A 1 90 ? 1.888 0.250 8.018 1.00 89.06 90 ILE A CA 1
ATOM 687 C C . ILE A 1 90 ? 0.835 0.450 9.108 1.00 89.06 90 ILE A C 1
ATOM 689 O O . ILE A 1 90 ? -0.015 -0.414 9.308 1.00 89.06 90 ILE A O 1
ATOM 693 N N . SER A 1 91 ? 0.896 1.586 9.804 1.00 81.06 91 SER A N 1
ATOM 694 C CA . SER A 1 91 ? -0.050 1.929 10.867 1.00 81.06 91 SER A CA 1
ATOM 695 C C . SER A 1 91 ? -1.243 2.750 10.358 1.00 81.06 91 SER A C 1
ATOM 697 O O . SER A 1 91 ? -1.148 3.509 9.390 1.00 81.06 91 SER A O 1
ATOM 699 N N . ASP A 1 92 ? -2.371 2.639 11.065 1.00 67.50 92 ASP A N 1
ATOM 700 C CA . ASP A 1 92 ? -3.599 3.422 10.831 1.00 67.50 92 ASP A CA 1
ATOM 701 C C . ASP A 1 92 ? -3.545 4.847 11.438 1.00 67.50 92 ASP A C 1
ATOM 703 O O . ASP A 1 92 ? -4.553 5.567 11.491 1.00 67.50 92 ASP A O 1
ATOM 707 N N . GLU A 1 93 ? -2.379 5.281 11.925 1.00 55.50 93 GLU A N 1
ATOM 708 C CA . GLU A 1 93 ? -2.197 6.565 12.606 1.00 55.50 93 GLU A CA 1
ATOM 709 C C . GLU A 1 93 ? -1.975 7.708 11.601 1.00 55.50 93 GLU A C 1
ATOM 711 O O . GLU A 1 93 ? -0.858 8.063 11.225 1.00 55.50 93 GLU A O 1
ATOM 716 N N . ARG A 1 94 ? -3.088 8.305 11.169 1.00 51.78 94 ARG A N 1
ATOM 717 C CA . ARG A 1 94 ? -3.178 9.707 10.738 1.00 51.78 94 ARG A CA 1
ATOM 718 C C . ARG A 1 94 ? -4.365 10.396 11.388 1.00 51.78 94 ARG A C 1
ATOM 720 O O . ARG A 1 94 ? -5.393 9.707 11.627 1.00 51.78 94 ARG A O 1
#

Secondary structure (DSSP, 8-state):
---------------------PPP-----S-HHHHS-TTTGGGGS-EEE-TTT--EEE--TT-SS------TTT----SS-EE-TTS-EE----

Sequence (94 aa):
MLSGEMSTSLQLESKTTRKSGKLKSAVSSATNSAAENVKECRKFRLFVRDRRSNLRFLVDSGADVSIIPATSQNKKKAEYLLYAANGTEISDER